Protein AF-A0A2V6C594-F1 (afdb_monomer_lite)

Structure (mmCIF, N/CA/C/O backbone):
data_AF-A0A2V6C594-F1
#
_entry.id   AF-A0A2V6C594-F1
#
loop_
_atom_site.group_PDB
_atom_site.id
_atom_site.type_symbol
_atom_site.label_atom_id
_atom_site.label_alt_id
_atom_site.label_comp_id
_atom_site.label_asym_id
_atom_site.label_entity_id
_atom_site.label_seq_id
_atom_site.pdbx_PDB_ins_code
_atom_site.Cartn_x
_atom_site.Cartn_y
_atom_site.Cartn_z
_atom_site.occupancy
_atom_site.B_iso_or_equiv
_atom_site.auth_seq_id
_atom_site.auth_comp_id
_atom_site.auth_asym_id
_atom_site.auth_atom_id
_atom_site.pdbx_PDB_model_num
ATOM 1 N N . PHE A 1 1 ? 14.944 3.297 -15.328 1.00 56.53 1 PHE A N 1
ATOM 2 C CA . PHE A 1 1 ? 14.234 2.489 -14.315 1.00 56.53 1 PHE A CA 1
ATOM 3 C C . PHE A 1 1 ? 15.247 1.617 -13.610 1.00 5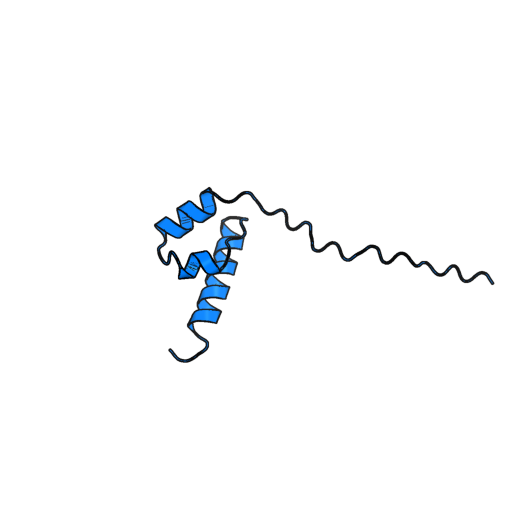6.53 1 PHE A C 1
ATOM 5 O O . PHE A 1 1 ? 15.246 0.405 -13.742 1.00 56.53 1 PHE A O 1
ATOM 12 N N . ASP A 1 2 ? 16.135 2.290 -12.896 1.00 49.94 2 ASP A N 1
ATOM 13 C CA . ASP A 1 2 ? 17.388 1.742 -12.408 1.00 49.94 2 ASP A CA 1
ATOM 14 C C . ASP A 1 2 ? 17.430 2.126 -10.927 1.00 49.94 2 ASP A C 1
ATOM 16 O O . ASP A 1 2 ? 17.276 3.301 -10.598 1.00 49.94 2 ASP A O 1
ATOM 20 N N . LEU A 1 3 ? 17.388 1.123 -10.052 1.00 48.88 3 LEU A N 1
ATOM 21 C CA . LEU A 1 3 ? 17.590 1.189 -8.598 1.00 48.88 3 LEU A CA 1
ATOM 22 C C . LEU A 1 3 ? 17.220 2.528 -7.888 1.00 48.88 3 LEU A C 1
ATOM 24 O O . LEU A 1 3 ? 18.081 3.239 -7.385 1.00 48.88 3 LEU A O 1
ATOM 28 N N . GLY A 1 4 ? 15.926 2.886 -7.814 1.00 62.81 4 GLY A N 1
ATOM 29 C CA . GLY A 1 4 ? 15.477 4.021 -6.974 1.00 62.81 4 GLY A CA 1
ATOM 30 C C . GLY A 1 4 ? 14.123 4.648 -7.325 1.00 62.81 4 GLY A C 1
ATOM 31 O O . GLY A 1 4 ? 13.390 5.080 -6.435 1.00 62.81 4 GLY A O 1
ATOM 32 N N . GLY A 1 5 ? 13.731 4.637 -8.604 1.00 70.44 5 GLY A N 1
ATOM 33 C CA . GLY A 1 5 ? 12.466 5.247 -9.048 1.00 70.44 5 GLY A CA 1
ATOM 34 C C . GLY A 1 5 ? 11.211 4.573 -8.475 1.00 70.44 5 GLY A C 1
ATOM 35 O O . GLY A 1 5 ? 10.270 5.253 -8.071 1.00 70.44 5 GLY A O 1
ATOM 36 N N . HIS A 1 6 ? 11.221 3.240 -8.366 1.00 72.50 6 HIS A N 1
ATOM 37 C CA . HIS A 1 6 ? 10.102 2.481 -7.794 1.00 72.50 6 HIS A CA 1
ATOM 38 C C . HIS A 1 6 ? 9.940 2.720 -6.289 1.00 72.50 6 HIS A C 1
ATOM 40 O O . HIS A 1 6 ? 8.817 2.867 -5.817 1.00 72.50 6 HIS A O 1
ATOM 46 N N . SER A 1 7 ? 11.041 2.821 -5.540 1.00 77.81 7 SER A N 1
ATOM 47 C CA . SER A 1 7 ? 11.003 3.030 -4.088 1.00 77.81 7 SER A CA 1
ATOM 48 C C . SER A 1 7 ? 10.491 4.422 -3.719 1.00 77.81 7 SER A C 1
ATOM 50 O O . SER A 1 7 ? 9.706 4.557 -2.782 1.00 77.81 7 SER A O 1
ATOM 52 N N . LEU A 1 8 ? 10.873 5.456 -4.480 1.00 86.25 8 LEU A N 1
ATOM 53 C CA . LEU A 1 8 ? 10.375 6.814 -4.252 1.00 86.25 8 LEU A CA 1
ATOM 54 C C . LEU A 1 8 ? 8.899 6.952 -4.646 1.00 86.25 8 LEU A C 1
ATOM 56 O O . LEU A 1 8 ? 8.121 7.567 -3.916 1.00 86.25 8 LEU A O 1
ATOM 60 N N . MET A 1 9 ? 8.495 6.343 -5.767 1.00 87.50 9 MET A N 1
ATOM 61 C CA . MET A 1 9 ? 7.090 6.309 -6.177 1.00 87.50 9 MET A CA 1
ATOM 62 C C . MET A 1 9 ? 6.238 5.582 -5.132 1.00 87.50 9 MET A C 1
ATOM 64 O O . MET A 1 9 ? 5.190 6.086 -4.738 1.00 87.50 9 MET A O 1
ATOM 68 N N . ALA A 1 10 ? 6.721 4.444 -4.626 1.00 88.50 10 ALA A N 1
ATOM 69 C CA . ALA A 1 10 ? 6.064 3.696 -3.565 1.00 88.50 10 ALA A CA 1
ATOM 70 C C . ALA A 1 10 ? 5.924 4.540 -2.292 1.00 88.50 10 ALA A C 1
ATOM 72 O O . ALA A 1 10 ? 4.819 4.680 -1.780 1.00 88.50 10 ALA A O 1
ATOM 73 N N . ALA A 1 11 ? 6.995 5.194 -1.831 1.00 88.50 11 ALA A N 1
ATOM 74 C CA . ALA A 1 11 ? 6.938 6.092 -0.677 1.00 88.50 11 ALA A CA 1
ATOM 75 C C . ALA A 1 11 ? 5.908 7.223 -0.866 1.00 88.50 11 ALA A C 1
ATOM 77 O O . ALA A 1 11 ? 5.118 7.505 0.037 1.00 88.50 11 ALA A O 1
ATOM 78 N N . ARG A 1 12 ? 5.854 7.827 -2.061 1.00 90.81 12 ARG A N 1
ATOM 79 C CA . ARG A 1 12 ? 4.875 8.869 -2.403 1.00 90.81 12 ARG A CA 1
ATOM 80 C C . ARG A 1 12 ? 3.439 8.336 -2.410 1.00 90.81 12 ARG A C 1
ATOM 82 O O . ARG A 1 12 ? 2.528 9.034 -1.967 1.00 90.81 12 ARG A O 1
ATOM 89 N N . ILE A 1 13 ? 3.221 7.123 -2.913 1.00 90.75 13 ILE A N 1
ATOM 90 C CA . ILE A 1 13 ? 1.918 6.448 -2.885 1.00 90.75 13 ILE A CA 1
ATOM 91 C C . ILE A 1 13 ? 1.488 6.213 -1.434 1.00 90.75 13 ILE A C 1
ATOM 93 O O . ILE A 1 13 ? 0.399 6.633 -1.055 1.00 90.75 13 ILE A O 1
ATOM 97 N N . MET A 1 14 ? 2.362 5.645 -0.598 1.00 89.88 14 MET A N 1
ATOM 98 C CA . MET A 1 14 ? 2.061 5.383 0.815 1.00 89.88 14 MET A CA 1
ATOM 99 C C . MET A 1 14 ? 1.720 6.661 1.587 1.00 89.88 14 MET A C 1
ATOM 101 O O . MET A 1 14 ? 0.761 6.680 2.359 1.00 89.88 14 MET A O 1
ATOM 105 N N . PHE A 1 15 ? 2.467 7.744 1.350 1.00 90.44 15 PHE A N 1
ATOM 106 C CA . PHE A 1 15 ? 2.199 9.040 1.972 1.00 90.44 15 PHE A CA 1
ATOM 107 C C . PHE A 1 15 ? 0.814 9.586 1.592 1.00 90.44 15 PHE A C 1
ATOM 109 O O . PHE A 1 15 ? 0.053 10.002 2.464 1.00 90.44 15 PHE A O 1
ATOM 116 N N . GLN A 1 16 ? 0.461 9.532 0.3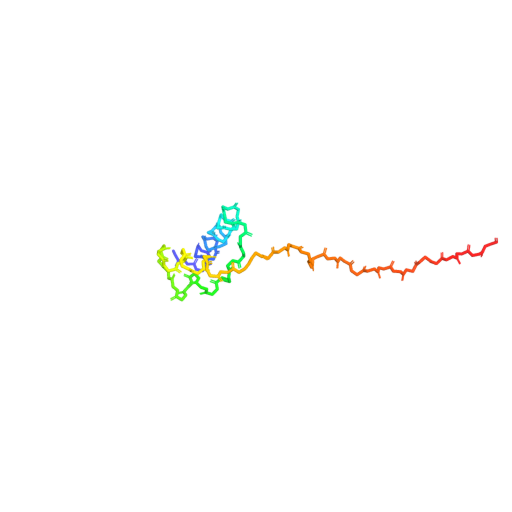04 1.00 91.44 16 GLN A N 1
ATOM 117 C CA . GLN A 1 16 ? -0.844 9.990 -0.181 1.00 91.44 16 GLN A CA 1
ATOM 118 C C . GLN A 1 16 ? -1.994 9.120 0.338 1.00 91.44 16 GLN A C 1
ATOM 120 O O . GLN A 1 16 ? -3.002 9.665 0.782 1.00 91.44 16 GLN A O 1
ATOM 125 N N . LEU A 1 17 ? -1.839 7.790 0.353 1.00 90.19 17 LEU A N 1
ATOM 126 C CA . LEU A 1 17 ? -2.846 6.885 0.914 1.00 90.19 17 LEU A CA 1
ATOM 127 C C . LEU A 1 17 ? -3.122 7.198 2.383 1.00 9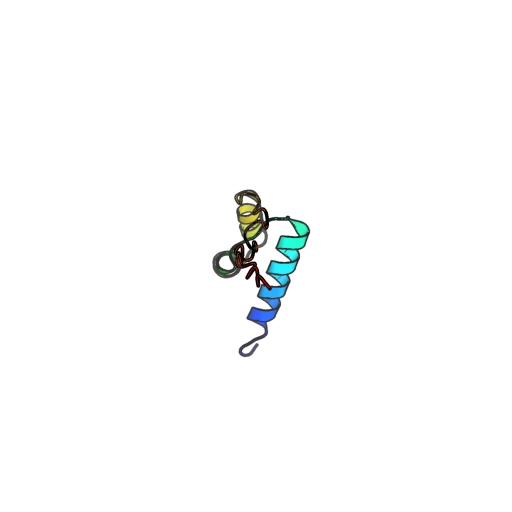0.19 17 LEU A C 1
ATOM 129 O O . LEU A 1 17 ? -4.283 7.281 2.781 1.00 90.19 17 LEU A O 1
ATOM 133 N N . ARG A 1 18 ? -2.072 7.395 3.186 1.00 88.56 18 ARG A N 1
ATOM 134 C CA . ARG A 1 18 ? -2.221 7.731 4.605 1.00 88.56 18 ARG A CA 1
ATOM 135 C C . ARG A 1 18 ? -2.922 9.074 4.791 1.00 88.56 18 ARG A C 1
ATOM 137 O O . ARG A 1 18 ? -3.791 9.181 5.649 1.00 88.56 18 ARG A O 1
ATOM 144 N N . ALA A 1 19 ? -2.554 10.085 4.004 1.00 90.44 19 ALA A N 1
ATOM 145 C CA . ALA A 1 19 ? -3.173 11.406 4.072 1.00 90.44 19 ALA A CA 1
ATOM 146 C C . ALA A 1 19 ? -4.663 11.376 3.687 1.00 90.44 19 ALA A C 1
ATOM 148 O O . ALA A 1 19 ? -5.462 12.055 4.321 1.00 90.44 19 ALA A O 1
ATOM 149 N N . ALA A 1 20 ? -5.036 10.572 2.686 1.00 91.00 20 ALA A N 1
ATOM 150 C CA . ALA A 1 20 ? -6.409 10.486 2.193 1.00 91.00 20 ALA A CA 1
ATOM 151 C C . ALA A 1 20 ? -7.314 9.575 3.040 1.00 91.00 20 ALA A C 1
ATOM 153 O O . ALA A 1 20 ? -8.483 9.888 3.237 1.00 91.00 20 ALA A O 1
ATOM 154 N N . SER A 1 21 ? -6.793 8.445 3.530 1.00 88.06 21 SER A N 1
ATOM 155 C CA . SER A 1 21 ? -7.590 7.436 4.249 1.00 88.06 21 SER A CA 1
ATOM 156 C C . SER A 1 21 ? -7.476 7.516 5.772 1.00 88.06 21 SER A C 1
ATOM 158 O O . SER A 1 21 ? -8.274 6.908 6.480 1.00 88.06 21 SER A O 1
ATOM 160 N N . GLY A 1 22 ? -6.453 8.193 6.304 1.00 87.81 22 GLY A N 1
ATOM 161 C CA . GLY A 1 22 ? -6.111 8.149 7.728 1.00 87.81 22 GLY A CA 1
ATOM 162 C C . GLY A 1 22 ? -5.611 6.778 8.209 1.00 87.81 22 GLY A C 1
ATOM 163 O O . GLY A 1 22 ? -5.339 6.615 9.398 1.00 87.81 22 GLY A O 1
ATOM 164 N N . ARG A 1 23 ? -5.473 5.791 7.313 1.00 86.25 23 ARG A N 1
ATOM 165 C CA . ARG A 1 23 ? -5.053 4.416 7.617 1.00 86.25 23 ARG A CA 1
ATOM 166 C C . ARG A 1 23 ? -3.608 4.186 7.187 1.00 86.25 23 ARG A C 1
ATOM 168 O O . ARG A 1 23 ? -3.114 4.801 6.243 1.00 86.25 23 ARG A O 1
ATOM 175 N N . ASN A 1 24 ? -2.916 3.297 7.895 1.00 83.81 24 ASN A N 1
ATOM 176 C CA . ASN A 1 24 ? -1.536 2.936 7.581 1.00 83.81 24 ASN A CA 1
ATOM 177 C C . ASN A 1 24 ? -1.491 1.562 6.906 1.00 83.81 24 ASN A C 1
ATOM 179 O O . ASN A 1 24 ? -1.577 0.534 7.574 1.00 83.81 24 ASN A O 1
ATOM 183 N N . LEU A 1 25 ? -1.353 1.550 5.582 1.00 86.75 25 LEU A N 1
ATOM 184 C CA . LEU A 1 25 ? -1.226 0.321 4.803 1.00 86.75 25 LEU A CA 1
ATOM 185 C C . LEU A 1 25 ? 0.217 -0.227 4.905 1.00 86.75 25 LEU A C 1
ATOM 187 O O . LEU A 1 25 ? 1.166 0.555 4.826 1.00 86.75 25 LEU A O 1
ATOM 191 N N . PRO A 1 26 ? 0.445 -1.544 5.060 1.00 87.81 26 PRO A N 1
ATOM 192 C CA . PRO A 1 26 ? 1.789 -2.109 4.964 1.00 87.81 26 PRO A CA 1
ATOM 193 C C . PRO A 1 26 ? 2.338 -2.000 3.53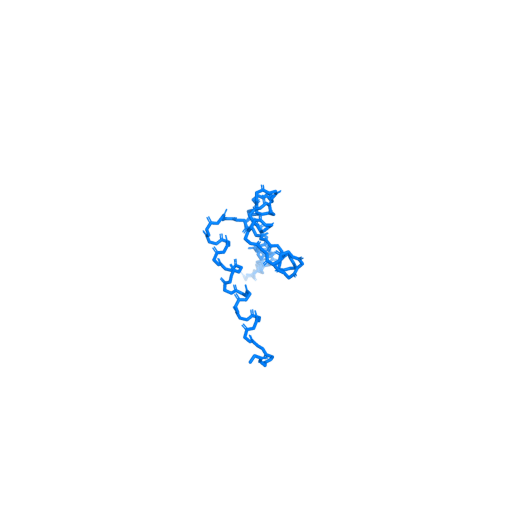5 1.00 87.81 26 PRO A C 1
ATOM 195 O O . PRO A 1 26 ? 1.670 -2.391 2.580 1.00 87.81 26 PRO A O 1
ATOM 198 N N . LEU A 1 27 ? 3.588 -1.547 3.379 1.00 87.12 27 LEU A N 1
ATOM 199 C CA . LEU A 1 27 ? 4.228 -1.355 2.065 1.00 87.12 27 LEU A CA 1
ATOM 200 C C . LEU A 1 27 ? 4.240 -2.630 1.199 1.00 87.12 27 LEU A C 1
ATOM 202 O O . LEU A 1 27 ? 4.119 -2.558 -0.019 1.00 87.12 27 LEU A O 1
ATOM 206 N N . ARG A 1 28 ? 4.337 -3.803 1.831 1.00 88.06 28 ARG A N 1
ATOM 207 C CA . ARG A 1 28 ? 4.246 -5.119 1.182 1.00 88.06 28 ARG A CA 1
ATOM 208 C C . ARG A 1 28 ? 2.996 -5.260 0.302 1.00 88.06 28 ARG A C 1
ATOM 210 O O . ARG A 1 28 ? 3.098 -5.793 -0.798 1.00 88.06 28 ARG A O 1
ATOM 217 N N . VAL A 1 29 ? 1.849 -4.743 0.751 1.00 89.69 29 VAL A N 1
ATOM 218 C CA . VAL A 1 29 ? 0.567 -4.877 0.037 1.00 89.69 29 VAL A CA 1
ATOM 219 C C . VAL A 1 29 ? 0.618 -4.186 -1.325 1.00 89.69 29 VAL A C 1
ATOM 221 O O . VAL A 1 29 ? 0.057 -4.698 -2.288 1.00 89.69 29 VAL A O 1
ATOM 224 N N . LEU A 1 30 ? 1.352 -3.073 -1.436 1.00 89.12 30 LEU A N 1
ATOM 225 C CA . LEU A 1 30 ? 1.541 -2.362 -2.701 1.00 89.12 30 LEU A CA 1
ATOM 226 C C . LEU A 1 30 ? 2.243 -3.225 -3.757 1.00 89.12 30 LEU A C 1
ATOM 228 O O . LEU A 1 30 ? 1.924 -3.124 -4.938 1.00 89.12 30 LEU A O 1
ATOM 232 N N . PHE A 1 31 ? 3.179 -4.074 -3.334 1.00 89.19 31 PHE A N 1
ATOM 233 C CA . PHE A 1 31 ? 3.941 -4.941 -4.231 1.00 89.19 31 PHE A CA 1
ATOM 234 C C . PHE A 1 31 ? 3.248 -6.281 -4.495 1.00 89.19 31 PHE A C 1
ATOM 236 O O . PHE A 1 31 ? 3.319 -6.786 -5.610 1.00 89.19 31 PHE A O 1
ATOM 243 N N . GLU A 1 32 ? 2.562 -6.849 -3.500 1.00 90.00 32 GLU A N 1
ATOM 244 C CA . GLU A 1 32 ? 1.828 -8.116 -3.644 1.00 90.00 32 GLU A CA 1
ATOM 245 C C . GLU A 1 32 ? 0.507 -7.941 -4.408 1.00 90.00 32 GLU A C 1
ATOM 247 O O . GLU A 1 32 ? 0.074 -8.845 -5.121 1.00 90.00 32 GLU A O 1
ATOM 252 N N . ARG A 1 33 ? -0.142 -6.777 -4.275 1.00 90.06 33 ARG A N 1
ATOM 253 C CA . ARG A 1 33 ? -1.449 -6.477 -4.872 1.00 90.06 33 ARG A CA 1
ATOM 254 C C . ARG A 1 33 ? -1.431 -5.109 -5.585 1.00 90.06 33 ARG A C 1
ATOM 256 O O . ARG A 1 33 ? -2.093 -4.179 -5.124 1.00 90.06 33 ARG A O 1
ATOM 263 N N . PRO A 1 34 ? -0.722 -4.954 -6.722 1.00 89.06 34 PRO A N 1
ATOM 264 C CA . PRO A 1 34 ? -0.468 -3.659 -7.368 1.00 89.06 34 PRO A CA 1
ATOM 265 C C . PRO A 1 34 ? -1.660 -3.147 -8.203 1.00 89.06 34 PRO A C 1
ATOM 267 O O . PRO A 1 34 ? -1.495 -2.689 -9.332 1.00 89.06 34 PRO A O 1
ATOM 270 N N . THR A 1 35 ? -2.884 -3.238 -7.675 1.00 92.56 35 THR A N 1
ATOM 271 C CA . THR A 1 35 ? -4.093 -2.729 -8.341 1.00 92.56 35 THR A CA 1
ATOM 272 C C . THR A 1 35 ? -4.879 -1.819 -7.413 1.00 92.56 35 THR A C 1
ATOM 274 O O . THR A 1 35 ? -4.925 -2.035 -6.205 1.00 92.56 35 THR A O 1
ATOM 277 N N . VAL A 1 36 ? -5.544 -0.813 -7.985 1.00 91.44 36 VAL A N 1
ATOM 278 C CA . VAL A 1 36 ? -6.341 0.151 -7.210 1.00 91.44 36 VAL A CA 1
ATOM 279 C C . VAL A 1 36 ? -7.444 -0.551 -6.412 1.00 91.44 36 VAL A C 1
ATOM 281 O O . VAL A 1 36 ? -7.591 -0.263 -5.230 1.00 91.44 36 VAL A O 1
ATOM 284 N N . SER A 1 37 ? -8.157 -1.512 -7.016 1.00 94.62 37 SER A N 1
ATOM 285 C CA . SER A 1 37 ? -9.223 -2.272 -6.338 1.00 94.62 37 SER A CA 1
ATOM 286 C C . SER A 1 37 ? -8.697 -3.028 -5.122 1.00 94.62 37 SER A C 1
ATOM 288 O O . SER A 1 37 ? -9.238 -2.915 -4.029 1.00 94.62 37 SER A O 1
ATOM 290 N N . ALA A 1 38 ? -7.593 -3.757 -5.289 1.00 91.44 38 ALA A N 1
ATOM 291 C CA . ALA A 1 38 ? -7.035 -4.563 -4.215 1.00 91.44 38 ALA A CA 1
ATOM 292 C C . ALA A 1 38 ? -6.460 -3.715 -3.069 1.00 91.44 38 ALA A C 1
ATOM 294 O O . ALA A 1 38 ? -6.517 -4.121 -1.908 1.00 91.44 38 ALA A O 1
ATOM 295 N N . LEU A 1 39 ? -5.915 -2.537 -3.387 1.00 91.06 39 LEU A N 1
ATOM 296 C CA . LEU A 1 39 ? -5.471 -1.576 -2.381 1.00 91.06 39 LEU A CA 1
ATOM 297 C C . LEU A 1 39 ? -6.659 -0.948 -1.650 1.00 91.06 39 LEU A C 1
ATOM 299 O O . LEU A 1 39 ? -6.588 -0.812 -0.435 1.00 91.06 39 LEU A O 1
ATOM 303 N N . ALA A 1 40 ? -7.745 -0.614 -2.352 1.00 91.94 40 ALA A N 1
ATOM 304 C CA . ALA A 1 40 ? -8.967 -0.093 -1.741 1.00 91.94 40 ALA A CA 1
ATOM 305 C C . ALA A 1 40 ? -9.569 -1.096 -0.744 1.00 91.94 40 ALA A C 1
ATOM 307 O O . ALA A 1 40 ? -9.759 -0.756 0.419 1.00 91.94 40 ALA A O 1
ATOM 308 N N . GLU A 1 41 ? -9.726 -2.359 -1.149 1.00 92.62 41 GLU A N 1
ATOM 309 C CA . GLU A 1 41 ? -10.168 -3.440 -0.256 1.00 92.62 41 GLU A CA 1
ATOM 310 C C . GLU A 1 41 ? -9.271 -3.573 0.982 1.00 92.62 41 GLU A C 1
ATOM 312 O O . GLU A 1 41 ? -9.750 -3.741 2.105 1.00 92.62 41 GLU A O 1
ATOM 317 N N . ALA A 1 42 ? -7.950 -3.493 0.791 1.00 89.44 42 ALA A N 1
ATOM 318 C CA . ALA A 1 42 ? -7.006 -3.578 1.896 1.00 89.44 42 ALA A CA 1
ATOM 319 C C . ALA A 1 42 ? -7.152 -2.386 2.854 1.00 89.44 42 ALA A C 1
ATOM 321 O O . ALA A 1 42 ? -7.163 -2.591 4.064 1.00 89.44 42 ALA A O 1
ATOM 322 N N . ILE A 1 43 ? -7.316 -1.162 2.343 1.00 89.81 43 ILE A N 1
ATOM 323 C CA . ILE A 1 43 ? -7.577 0.032 3.161 1.00 89.81 43 ILE A CA 1
ATOM 324 C C . ILE A 1 43 ? -8.858 -0.153 3.974 1.00 89.81 43 ILE A C 1
ATOM 326 O O . ILE A 1 43 ? -8.833 0.088 5.180 1.00 89.81 43 ILE A O 1
ATOM 330 N N . ASP A 1 44 ? -9.940 -0.620 3.351 1.00 89.88 44 ASP A N 1
ATOM 331 C CA . ASP A 1 44 ? -11.244 -0.791 3.998 1.00 89.88 44 ASP A CA 1
ATOM 332 C C . ASP A 1 44 ? -11.209 -1.835 5.123 1.00 89.88 44 ASP A C 1
ATOM 334 O O . ASP A 1 44 ? -11.849 -1.644 6.161 1.00 89.88 44 ASP A O 1
ATOM 338 N N . SER A 1 45 ? -10.387 -2.879 4.975 1.00 87.31 45 SER A N 1
ATOM 339 C CA . SER A 1 45 ? -10.188 -3.913 6.001 1.00 87.31 45 SER A CA 1
ATOM 340 C C . SER A 1 45 ? -9.327 -3.491 7.201 1.00 87.31 45 SER A C 1
ATOM 342 O O . SER A 1 45 ? -9.328 -4.178 8.220 1.00 87.31 45 SER A O 1
ATOM 344 N N . LEU A 1 46 ? -8.564 -2.396 7.099 1.00 83.31 46 LEU A N 1
ATOM 345 C CA . LEU A 1 46 ? -7.612 -1.990 8.139 1.00 83.31 46 LEU A CA 1
ATOM 346 C C . LEU A 1 46 ? -8.268 -1.160 9.241 1.00 83.31 46 LEU A C 1
ATOM 348 O O . LEU A 1 46 ? -8.874 -0.131 8.976 1.00 83.31 46 LEU A O 1
ATOM 352 N N . GLU A 1 47 ? -8.041 -1.503 10.502 1.00 70.69 47 GLU A N 1
ATOM 353 C CA . GLU A 1 47 ? -8.428 -0.617 11.601 1.00 70.69 47 GLU A CA 1
ATOM 354 C C . GLU A 1 47 ? -7.541 0.644 11.656 1.00 70.69 47 GLU A C 1
ATOM 356 O O . GLU A 1 47 ? -6.373 0.644 11.250 1.00 70.69 47 GLU A O 1
ATOM 361 N N . TRP A 1 48 ? -8.108 1.758 12.134 1.00 62.88 48 TRP A N 1
ATOM 362 C CA . TRP A 1 48 ? -7.391 3.027 12.268 1.00 62.88 48 TRP A CA 1
ATOM 363 C C . TRP A 1 48 ? -6.191 2.875 13.207 1.00 62.88 48 TRP A C 1
ATOM 365 O O . TRP A 1 48 ? -6.336 2.515 14.374 1.00 62.88 48 TRP A O 1
ATOM 375 N N . VAL A 1 49 ? -4.994 3.209 12.720 1.00 58.31 49 VAL A N 1
ATOM 376 C CA . VAL A 1 49 ? -3.812 3.304 13.579 1.00 58.31 49 VAL A CA 1
ATOM 377 C C . VAL A 1 49 ? -3.775 4.712 14.163 1.00 58.31 49 VAL A C 1
ATOM 379 O O . VAL A 1 49 ? -3.263 5.642 13.535 1.00 58.31 49 VAL A O 1
ATOM 382 N N . ALA A 1 50 ? -4.294 4.868 15.382 1.00 57.16 50 ALA A N 1
ATOM 383 C CA . ALA A 1 50 ? -3.962 6.020 16.209 1.00 57.16 50 ALA A CA 1
ATOM 384 C C . ALA A 1 50 ? -2.432 6.092 16.306 1.00 57.16 50 ALA A C 1
ATOM 386 O O . ALA A 1 50 ? -1.775 5.114 16.666 1.00 57.16 50 ALA A O 1
ATOM 387 N N . SER A 1 51 ? -1.839 7.234 15.963 1.00 55.19 51 SER A N 1
ATOM 388 C CA . SER A 1 51 ? -0.380 7.429 15.920 1.00 55.19 51 SER A CA 1
ATOM 389 C C . SER A 1 51 ? 0.280 7.441 17.318 1.00 55.19 51 SER A C 1
ATOM 391 O O . SER A 1 51 ? 1.315 8.070 17.526 1.00 55.19 51 SER A O 1
ATOM 393 N N . SER A 1 52 ? -0.304 6.753 18.298 1.00 54.16 52 SER A N 1
ATOM 394 C CA . SER A 1 52 ? 0.020 6.772 19.722 1.00 54.16 52 SER A CA 1
ATOM 395 C C . SER A 1 52 ? 1.090 5.747 20.113 1.00 54.16 52 SER A C 1
ATOM 397 O O . SER A 1 52 ? 0.890 4.973 21.045 1.00 54.16 52 SER A O 1
ATOM 399 N N . ARG A 1 53 ? 2.231 5.723 19.408 1.00 52.66 53 ARG A N 1
ATOM 400 C CA . ARG A 1 53 ? 3.450 5.016 19.861 1.00 52.66 53 ARG A CA 1
ATOM 401 C C . ARG A 1 53 ? 4.784 5.655 19.434 1.00 52.66 53 ARG A C 1
ATOM 403 O O . ARG A 1 53 ? 5.822 5.016 19.540 1.00 52.66 53 ARG A O 1
ATOM 410 N N . GLN A 1 54 ? 4.793 6.941 19.074 1.00 50.75 54 GLN A N 1
ATOM 411 C CA . GLN A 1 54 ? 5.921 7.812 19.441 1.00 50.75 54 GLN A CA 1
ATOM 412 C C . GLN A 1 54 ? 5.561 8.555 20.734 1.00 50.75 54 GLN A C 1
ATOM 414 O O . GLN A 1 54 ? 5.401 9.769 20.763 1.00 50.75 54 GLN A O 1
ATOM 419 N N . GLN A 1 55 ? 5.397 7.795 21.815 1.00 46.72 55 GLN A N 1
ATOM 420 C CA . GLN A 1 55 ? 5.625 8.321 23.152 1.00 46.72 55 GLN A CA 1
ATOM 421 C C . GLN A 1 55 ? 7.118 8.074 23.406 1.00 46.72 55 GLN A C 1
ATOM 423 O O . GLN A 1 55 ? 7.494 6.912 23.578 1.00 46.72 55 GLN A O 1
ATOM 428 N N . PRO A 1 56 ? 8.006 9.087 23.324 1.00 49.53 56 PRO A N 1
ATOM 429 C CA . PRO A 1 56 ? 9.341 8.916 23.867 1.00 49.53 56 PRO A CA 1
ATOM 430 C C . PRO A 1 56 ? 9.164 8.543 25.336 1.00 49.53 56 PRO A C 1
ATOM 432 O O . PRO A 1 56 ? 8.339 9.129 26.042 1.00 49.53 56 PRO A O 1
ATOM 435 N N . ALA A 1 57 ? 9.875 7.492 25.735 1.00 57.88 57 ALA A N 1
ATOM 436 C CA . ALA A 1 57 ? 9.917 6.996 27.093 1.00 57.88 57 ALA A CA 1
ATOM 437 C C . ALA A 1 57 ? 9.988 8.164 28.079 1.00 57.88 57 ALA A C 1
ATOM 439 O O . ALA A 1 57 ? 10.726 9.127 27.862 1.00 57.88 57 ALA A O 1
ATOM 440 N N . ALA A 1 58 ? 9.215 8.065 29.156 1.00 58.88 58 ALA A N 1
ATOM 441 C CA . ALA A 1 58 ? 9.422 8.873 30.336 1.00 58.88 58 ALA A CA 1
ATOM 442 C C . ALA A 1 58 ? 10.901 8.767 30.745 1.00 58.88 58 ALA A C 1
ATOM 444 O O . ALA A 1 58 ? 11.311 7.785 31.357 1.00 58.88 58 ALA A O 1
ATOM 445 N N . ALA A 1 59 ? 11.705 9.769 30.391 1.00 56.41 59 ALA A N 1
ATOM 446 C CA . ALA A 1 59 ? 12.977 10.024 31.040 1.00 56.41 59 ALA A CA 1
ATOM 447 C C . ALA A 1 59 ? 12.645 10.709 32.366 1.00 56.41 59 ALA A C 1
ATOM 449 O O . ALA A 1 59 ? 12.713 11.929 32.513 1.00 56.41 59 ALA A O 1
ATOM 450 N N . GLY A 1 60 ? 12.181 9.895 33.311 1.00 59.66 60 GLY A N 1
ATOM 451 C CA . GLY A 1 60 ? 12.396 10.189 34.709 1.00 59.66 60 GLY A CA 1
ATOM 452 C C . GLY A 1 60 ? 13.894 10.110 34.950 1.00 59.66 60 GLY A C 1
ATOM 453 O O . GLY A 1 60 ? 14.445 9.020 34.952 1.00 59.66 60 GLY A O 1
ATOM 454 N N . ASP A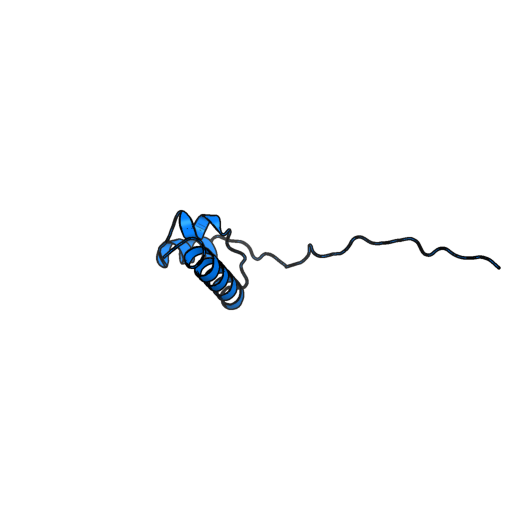 1 61 ? 14.528 11.267 35.084 1.00 57.47 61 ASP A N 1
ATOM 455 C CA . ASP A 1 61 ? 15.505 11.478 36.145 1.00 57.47 61 ASP A CA 1
ATOM 456 C C . ASP A 1 61 ? 15.616 12.985 36.391 1.00 57.47 61 ASP A C 1
ATOM 458 O O . ASP A 1 61 ? 16.430 13.702 35.807 1.00 57.47 61 ASP A O 1
ATOM 462 N N . ARG A 1 62 ? 14.697 13.510 37.209 1.00 58.38 62 ARG A N 1
ATOM 463 C CA . ARG A 1 62 ? 14.957 14.776 37.887 1.00 58.38 62 ARG A CA 1
ATOM 464 C C . ARG A 1 62 ? 16.018 14.454 38.929 1.00 58.38 62 ARG A C 1
ATOM 466 O O . ARG A 1 62 ? 15.676 14.009 40.016 1.00 58.38 62 ARG A O 1
ATOM 473 N N . VAL A 1 63 ? 17.283 14.660 38.577 1.00 63.25 63 VAL A N 1
ATOM 474 C CA . VAL A 1 63 ? 18.354 14.769 39.565 1.00 63.25 63 VAL A CA 1
ATOM 475 C C . VAL A 1 63 ? 18.032 16.002 40.402 1.00 63.25 63 VA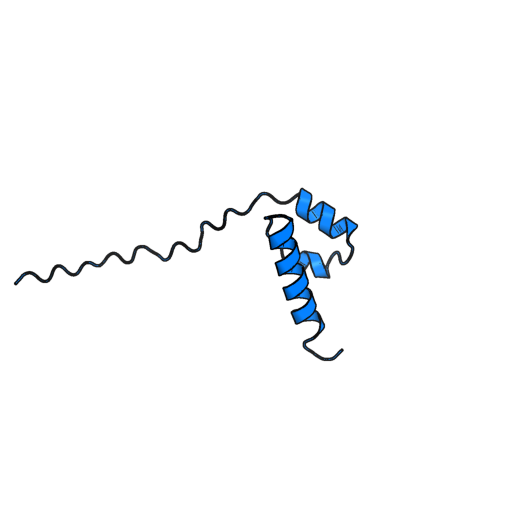L A C 1
ATOM 477 O O . VAL A 1 63 ? 18.261 17.139 39.991 1.00 63.25 63 VAL A O 1
ATOM 480 N N . GLU A 1 64 ? 17.408 15.764 41.547 1.00 55.03 64 GLU A N 1
ATOM 481 C CA . GLU A 1 64 ? 17.312 16.717 42.638 1.00 55.03 64 GLU A CA 1
ATOM 482 C C . GLU A 1 64 ? 18.738 16.894 43.167 1.00 55.03 64 GLU A C 1
ATOM 484 O O . GLU A 1 64 ? 19.257 16.073 43.918 1.00 55.03 64 GLU A O 1
ATOM 489 N N . ILE A 1 65 ? 19.431 17.918 42.667 1.00 60.19 65 ILE A N 1
ATOM 490 C CA . ILE A 1 65 ? 20.656 18.387 43.303 1.00 60.19 65 ILE A CA 1
ATOM 491 C C . ILE A 1 65 ? 20.189 19.162 44.537 1.00 60.19 65 ILE A C 1
ATOM 493 O O . ILE A 1 65 ? 19.854 20.341 44.438 1.00 60.19 65 ILE A O 1
ATOM 497 N N . GLU A 1 66 ? 20.110 18.471 45.676 1.00 55.66 66 GLU A N 1
ATOM 498 C CA . GLU A 1 66 ? 20.166 19.115 46.989 1.00 55.66 66 GLU A CA 1
ATOM 499 C C . GLU A 1 66 ? 21.482 19.909 47.073 1.00 55.66 66 GLU A C 1
ATOM 501 O O . GLU A 1 66 ? 22.569 19.348 46.900 1.00 55.66 66 GLU A O 1
ATOM 506 N N . LEU A 1 67 ? 21.369 21.216 47.314 1.00 49.75 67 LEU A N 1
ATOM 507 C CA . LEU A 1 67 ? 22.420 22.068 47.872 1.00 49.75 67 LEU A CA 1
ATOM 508 C C . LEU A 1 67 ? 21.892 22.694 49.159 1.00 49.75 67 LEU A C 1
ATOM 510 O O . LEU A 1 67 ? 20.731 23.166 49.131 1.00 49.75 67 LEU A O 1
#

pLDDT: mean 76.3, std 16.16, range [46.72, 94.62]

Radius of gyration: 19.34 Å; chains: 1; bounding box: 34×30×62 Å

Sequence (67 aa):
FDLGGHSLMAARIMFQLRAASGRNLPLRVLFERPTVSALAEAIDSLEWVASSRQQPAAAGDRVEIEL

Secondary structure (DSSP, 8-state):
--TTHHHHHHHHHHHHHHHHHS----HHHHHHS-SHHHHHHHHHHSPP---TT--------------

Foldseek 3Di:
DPPDPVVVVLVVVQVVCCVVLVAHQDSVQCVVPVDPVSVVVRSVPGDHDPPPPPPDDPPPDPPPPDD